Protein AF-A0A8J6IM99-F1 (afdb_monomer)

Foldseek 3Di:
DLPDDDPDPQLDVVRDPCSVPDDPVVVNVVVVVVCVVCVPDDPVPPDDDD

Radius of gyration: 15.61 Å; Cα contacts (8 Å, |Δi|>4): 24; chains: 1; bounding box: 28×18×44 Å

Solvent-accessible surface area (backbone atoms only — not comparable to full-atom values): 3319 Å² total; per-residue (Å²): 100,51,84,65,80,71,81,69,84,56,56,36,81,91,69,25,101,59,36,84,77,69,56,73,69,61,50,20,56,51,35,47,53,47,51,64,70,48,68,82,64,54,77,89,72,69,71,78,91,127

Mean predicted aligned error: 4.05 Å

InterPro domains:
  IPR011249 Metalloenzyme, LuxS/M16 peptidase-like [SSF63411] (3-43)
  IPR037005 S-ribosylhomocysteinase (LuxS) superfamily [G3DSA:3.30.1360.80] (1-49)

Sequence (50 aa):
MADYQNPISGASRIECGNYRGHDLGQCRQYAQKMCGMLQNWSEEQLTCLS

Organism: NCBI:txid2041842

pLDDT: mean 93.9, std 6.27, range [62.03, 98.12]

Structure (mmCIF, N/CA/C/O backbone):
data_AF-A0A8J6IM99-F1
#
_entry.id   AF-A0A8J6IM99-F1
#
loop_
_atom_site.group_PDB
_atom_site.id
_atom_site.type_symbol
_atom_site.label_atom_id
_atom_site.label_alt_id
_atom_site.label_comp_id
_atom_site.label_asym_id
_atom_site.label_entity_id
_atom_site.label_seq_id
_atom_site.p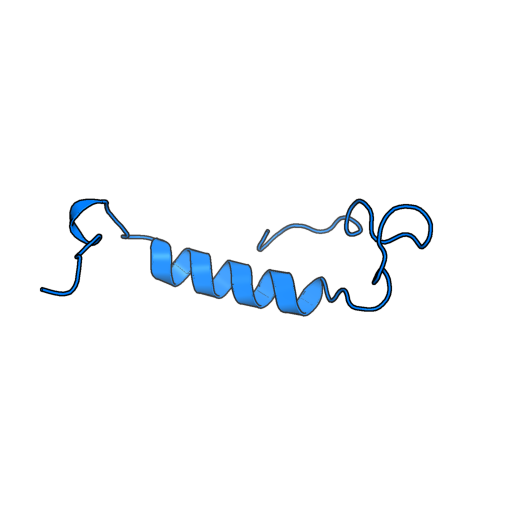dbx_PDB_ins_code
_atom_site.Cartn_x
_atom_site.Cartn_y
_atom_site.Cartn_z
_atom_site.occupancy
_atom_site.B_iso_or_equiv
_atom_site.auth_seq_id
_atom_site.auth_comp_id
_atom_site.auth_asym_id
_atom_site.auth_atom_id
_atom_site.pdbx_PDB_model_num
ATOM 1 N N . MET A 1 1 ? -6.013 -1.738 -1.577 1.00 83.12 1 MET A N 1
ATOM 2 C CA . MET A 1 1 ? -4.751 -2.318 -2.096 1.00 83.12 1 MET A CA 1
ATOM 3 C C . MET A 1 1 ? -4.736 -3.837 -2.113 1.00 83.12 1 MET A C 1
ATOM 5 O O . MET A 1 1 ? -4.0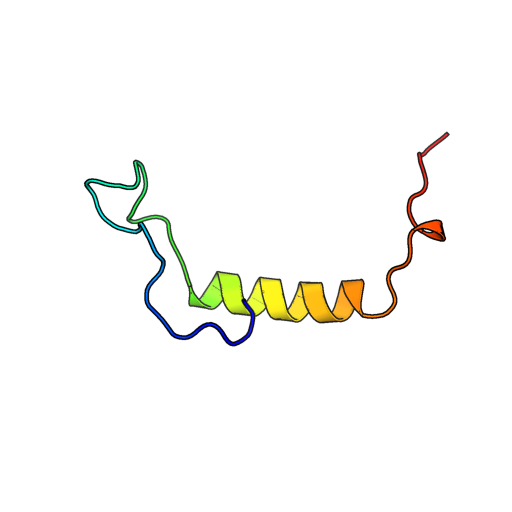97 -4.368 -3.008 1.00 83.12 1 MET A O 1
ATOM 9 N N . ALA A 1 2 ? -5.428 -4.524 -1.192 1.00 88.44 2 ALA A N 1
ATOM 10 C CA . ALA A 1 2 ? -5.485 -5.991 -1.146 1.00 88.44 2 ALA A CA 1
ATOM 11 C C . ALA A 1 2 ? -5.768 -6.641 -2.517 1.00 88.44 2 ALA A C 1
ATOM 13 O O . ALA A 1 2 ? -5.037 -7.543 -2.916 1.00 88.44 2 ALA A O 1
ATOM 14 N N . ASP A 1 3 ? -6.719 -6.088 -3.274 1.00 94.06 3 ASP A N 1
ATOM 15 C CA . ASP A 1 3 ? -7.131 -6.634 -4.578 1.00 94.06 3 ASP A CA 1
ATOM 16 C C . ASP A 1 3 ? -6.589 -5.837 -5.777 1.00 94.06 3 ASP A C 1
ATOM 18 O O . ASP A 1 3 ? -7.055 -5.986 -6.903 1.00 94.06 3 ASP A O 1
ATOM 22 N N . TYR A 1 4 ? -5.620 -4.941 -5.567 1.00 94.81 4 TYR A N 1
ATOM 23 C CA . TYR A 1 4 ? -5.098 -4.105 -6.649 1.00 94.81 4 TYR A CA 1
ATOM 24 C C . TYR A 1 4 ? -4.237 -4.932 -7.606 1.00 94.81 4 TYR A C 1
ATOM 26 O O . TYR A 1 4 ? -3.188 -5.440 -7.209 1.00 94.81 4 TYR A O 1
ATOM 34 N N . GLN A 1 5 ? -4.651 -5.044 -8.869 1.00 93.94 5 GLN A N 1
ATOM 35 C CA . GLN A 1 5 ? -3.996 -5.924 -9.848 1.00 93.94 5 GLN A CA 1
ATOM 36 C C . GLN A 1 5 ? -3.122 -5.215 -10.882 1.00 93.94 5 GLN A C 1
ATOM 38 O O . GLN A 1 5 ? -2.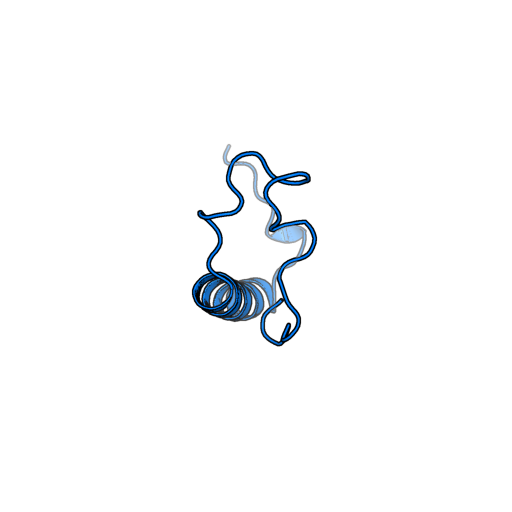313 -5.865 -11.539 1.00 93.94 5 GLN A O 1
ATOM 43 N N . ASN A 1 6 ? -3.247 -3.898 -10.998 1.00 95.88 6 ASN A N 1
ATOM 44 C CA . ASN A 1 6 ? -2.523 -3.134 -12.005 1.00 95.88 6 ASN A CA 1
ATOM 45 C C . ASN A 1 6 ? -1.045 -2.933 -11.613 1.00 95.88 6 ASN A C 1
ATOM 47 O O . ASN A 1 6 ? -0.671 -3.149 -10.456 1.00 95.88 6 ASN A O 1
ATOM 51 N N . PRO A 1 7 ? -0.187 -2.521 -12.561 1.00 94.94 7 PRO A N 1
ATOM 52 C CA . PRO A 1 7 ? 1.178 -2.113 -12.251 1.00 94.94 7 PRO A CA 1
ATOM 53 C C . PRO A 1 7 ? 1.211 -0.972 -11.229 1.00 94.94 7 PRO A C 1
ATOM 55 O O . PRO A 1 7 ? 0.324 -0.122 -11.212 1.00 94.94 7 PRO A O 1
ATOM 58 N N . ILE A 1 8 ? 2.256 -0.926 -10.401 1.00 94.94 8 ILE A N 1
ATOM 59 C CA . ILE A 1 8 ? 2.453 0.174 -9.451 1.00 94.94 8 ILE A CA 1
ATOM 60 C C . ILE A 1 8 ? 2.668 1.468 -10.242 1.00 94.94 8 ILE A C 1
ATOM 62 O O . ILE A 1 8 ? 3.629 1.596 -11.003 1.00 94.94 8 ILE A O 1
ATOM 66 N N . SER A 1 9 ? 1.767 2.429 -10.057 1.00 95.00 9 SER A N 1
ATOM 67 C CA . SER A 1 9 ? 1.870 3.754 -10.668 1.00 95.00 9 SER A CA 1
ATOM 68 C C . SER A 1 9 ? 3.162 4.446 -10.236 1.00 95.00 9 SER A C 1
ATOM 70 O O . SER A 1 9 ? 3.480 4.460 -9.047 1.00 95.00 9 SER A O 1
ATOM 72 N N . GLY A 1 10 ? 3.895 5.028 -11.186 1.00 96.19 10 GLY A N 1
ATOM 73 C CA . GLY A 1 10 ? 5.152 5.724 -10.910 1.00 96.19 10 GLY A CA 1
ATOM 74 C C . GLY A 1 10 ? 6.347 4.809 -10.621 1.00 96.19 10 GLY A C 1
ATOM 75 O O . GLY A 1 10 ? 7.428 5.312 -10.334 1.00 96.19 10 GLY A O 1
ATOM 76 N N . ALA A 1 11 ? 6.216 3.479 -10.734 1.00 96.00 11 ALA A N 1
ATOM 77 C CA . ALA A 1 11 ? 7.338 2.540 -10.603 1.00 96.00 11 ALA A CA 1
ATOM 78 C C . ALA A 1 11 ? 8.235 2.512 -11.860 1.00 96.00 11 ALA A C 1
ATOM 80 O O . ALA A 1 11 ? 8.640 1.453 -12.344 1.00 96.00 11 ALA A O 1
ATOM 81 N N . SER A 1 12 ? 8.551 3.689 -12.402 1.00 96.88 12 SER A N 1
ATOM 82 C CA . SER A 1 12 ? 9.474 3.879 -13.516 1.00 96.88 12 SER A CA 1
ATOM 83 C C . SER A 1 12 ? 10.716 4.640 -13.059 1.00 96.88 12 SER A C 1
ATOM 85 O O . SER A 1 12 ? 10.702 5.371 -12.070 1.00 96.88 12 SER A O 1
ATOM 87 N N . ARG A 1 13 ? 11.809 4.499 -13.814 1.00 96.62 13 ARG A N 1
ATOM 88 C CA . ARG A 1 13 ? 13.070 5.201 -13.534 1.00 96.62 13 ARG A CA 1
ATOM 89 C C . ARG A 1 13 ? 12.915 6.726 -13.510 1.00 96.62 13 ARG A C 1
ATOM 91 O O . ARG A 1 13 ? 13.667 7.386 -12.804 1.00 96.62 13 ARG A O 1
ATOM 98 N N . ILE A 1 14 ? 12.003 7.269 -14.315 1.00 97.62 14 ILE A N 1
ATOM 99 C CA . ILE A 1 14 ? 11.815 8.719 -14.459 1.00 97.62 14 ILE A CA 1
ATOM 100 C C . ILE A 1 14 ? 11.010 9.278 -13.278 1.00 97.62 14 ILE A C 1
ATOM 102 O O . ILE A 1 14 ? 11.235 10.410 -12.867 1.00 97.62 14 ILE A O 1
ATOM 106 N N . GLU A 1 15 ? 10.101 8.480 -12.717 1.00 98.12 15 GLU A N 1
ATOM 107 C CA . GLU A 1 15 ? 9.124 8.932 -11.721 1.00 98.12 15 GLU A CA 1
ATOM 108 C C . GLU A 1 15 ? 9.507 8.564 -10.280 1.00 98.12 15 GLU A C 1
ATOM 110 O O . GLU A 1 15 ? 9.083 9.240 -9.345 1.00 98.12 15 GLU A O 1
ATOM 115 N N . CYS A 1 16 ? 10.321 7.519 -10.077 1.00 97.75 16 CYS A N 1
ATOM 116 C CA . CYS A 1 16 ? 10.687 7.032 -8.750 1.00 97.75 16 CYS A CA 1
ATOM 117 C C . CYS A 1 16 ? 12.197 6.799 -8.608 1.00 97.75 16 CYS A C 1
ATOM 119 O O . CYS A 1 16 ? 12.802 5.975 -9.301 1.00 97.75 16 CYS A O 1
ATOM 121 N N . GLY A 1 17 ? 12.792 7.463 -7.610 1.00 97.38 17 GLY A N 1
ATOM 122 C CA . GLY A 1 17 ? 14.212 7.325 -7.265 1.00 97.38 17 GLY A CA 1
ATOM 123 C C . GLY A 1 17 ? 14.627 5.907 -6.847 1.00 97.38 17 GLY A C 1
ATOM 124 O O . GLY A 1 17 ? 15.803 5.567 -6.936 1.00 97.38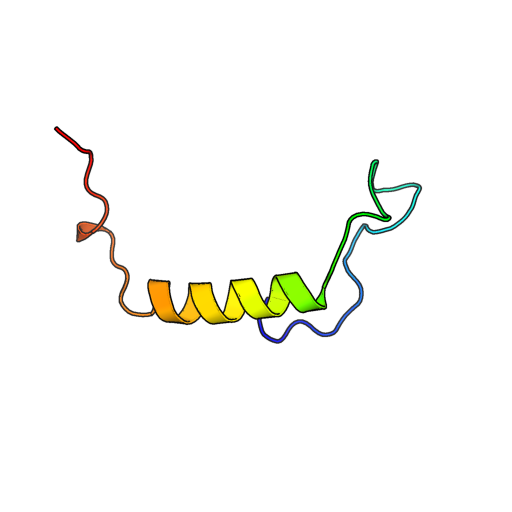 17 GLY A O 1
ATOM 125 N N . ASN A 1 18 ? 13.673 5.054 -6.454 1.00 97.31 18 ASN A N 1
ATOM 126 C CA . ASN A 1 18 ? 13.892 3.640 -6.140 1.00 97.31 18 ASN A CA 1
ATOM 127 C C . ASN A 1 18 ? 12.852 2.724 -6.818 1.00 97.31 18 ASN A C 1
ATOM 129 O O . ASN A 1 18 ? 12.258 1.850 -6.190 1.00 97.31 18 ASN A O 1
ATOM 133 N N . TYR A 1 19 ? 12.637 2.905 -8.123 1.00 96.06 19 TYR A N 1
ATOM 134 C CA . TYR A 1 19 ? 11.643 2.144 -8.897 1.00 96.06 19 TYR A CA 1
ATOM 135 C C . TYR A 1 19 ? 11.825 0.612 -8.868 1.00 96.06 19 TYR A C 1
ATOM 137 O O . TYR A 1 19 ? 10.888 -0.128 -9.154 1.00 96.06 19 TYR A O 1
ATOM 145 N N . ARG A 1 20 ? 13.021 0.113 -8.527 1.00 96.56 20 ARG A N 1
ATOM 146 C CA . ARG A 1 20 ? 13.310 -1.331 -8.416 1.00 96.56 20 ARG A CA 1
ATOM 147 C C . ARG A 1 20 ? 12.968 -1.914 -7.046 1.00 96.56 20 ARG A C 1
ATOM 149 O O . ARG A 1 20 ? 12.950 -3.131 -6.913 1.00 96.56 20 ARG A O 1
ATOM 156 N N . GLY A 1 21 ? 12.735 -1.071 -6.042 1.00 96.81 21 GLY A N 1
ATOM 157 C CA . GLY A 1 21 ? 12.483 -1.483 -4.661 1.00 96.81 21 GLY A CA 1
ATOM 158 C C . GLY A 1 21 ? 11.022 -1.809 -4.353 1.00 96.81 21 GLY A C 1
ATOM 159 O O . GLY A 1 21 ? 10.672 -1.953 -3.186 1.00 96.81 21 GLY A O 1
ATOM 160 N N . HIS A 1 22 ? 10.155 -1.875 -5.363 1.00 96.56 22 HIS A N 1
ATOM 161 C CA . HIS A 1 22 ? 8.737 -2.142 -5.167 1.00 96.56 22 HIS A CA 1
ATOM 162 C C . HIS A 1 22 ? 8.414 -3.641 -5.216 1.00 96.56 22 HIS A C 1
ATOM 164 O O . HIS A 1 22 ? 8.903 -4.359 -6.084 1.00 96.56 22 HIS A O 1
ATOM 170 N N . ASP A 1 23 ? 7.509 -4.082 -4.339 1.00 96.75 23 ASP A N 1
ATOM 171 C CA . ASP A 1 23 ? 6.945 -5.434 -4.339 1.00 96.75 23 ASP A CA 1
ATOM 172 C C . ASP A 1 23 ? 5.423 -5.363 -4.167 1.00 96.75 23 ASP A C 1
ATOM 174 O O . ASP A 1 23 ? 4.895 -5.164 -3.070 1.00 96.75 23 ASP A O 1
ATOM 178 N N . LEU A 1 24 ? 4.701 -5.533 -5.277 1.00 95.50 24 LEU A N 1
ATOM 179 C CA . LEU A 1 24 ? 3.243 -5.483 -5.270 1.00 95.50 24 LEU A CA 1
ATOM 180 C C . LEU A 1 24 ? 2.623 -6.661 -4.504 1.0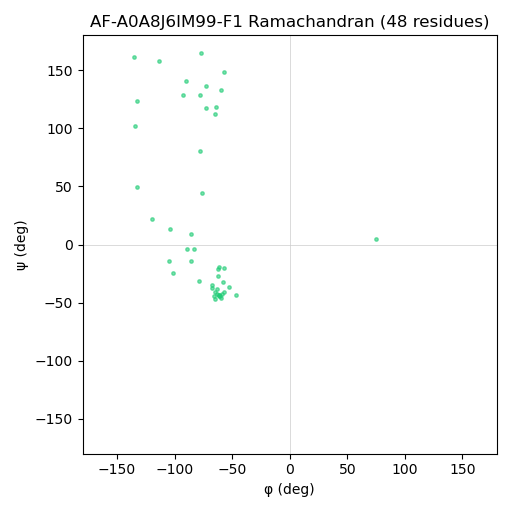0 95.50 24 LEU A C 1
ATOM 182 O O . LEU A 1 24 ? 1.591 -6.495 -3.853 1.00 95.50 24 LEU A O 1
ATOM 186 N N . GLY A 1 25 ? 3.242 -7.842 -4.564 1.00 96.06 25 GLY A N 1
ATOM 187 C CA . GLY A 1 25 ? 2.749 -9.033 -3.878 1.00 96.06 25 GLY A CA 1
ATOM 188 C C . GLY A 1 25 ? 2.794 -8.848 -2.366 1.00 96.06 25 GLY A C 1
ATOM 189 O O . GLY A 1 25 ? 1.792 -9.067 -1.679 1.00 96.06 25 GLY A O 1
ATOM 190 N N . GLN A 1 26 ? 3.921 -8.358 -1.854 1.00 96.88 26 GLN A N 1
ATOM 191 C CA . GLN A 1 26 ? 4.081 -8.107 -0.430 1.00 96.88 26 GLN A CA 1
ATOM 192 C C . GLN A 1 26 ? 3.178 -6.963 0.060 1.00 96.88 26 GLN A C 1
ATOM 194 O O . GLN A 1 26 ? 2.580 -7.074 1.137 1.00 96.88 26 GLN A O 1
ATOM 199 N N . CYS A 1 27 ? 2.987 -5.912 -0.748 1.00 96.06 27 CYS A N 1
ATOM 200 C CA . CYS A 1 27 ? 2.022 -4.849 -0.457 1.00 96.06 27 CYS A CA 1
ATOM 201 C C . CYS A 1 27 ? 0.587 -5.379 -0.306 1.00 96.06 27 CYS A C 1
ATOM 203 O O . CYS A 1 27 ? -0.113 -4.971 0.624 1.00 96.06 27 CYS A O 1
ATOM 205 N N . ARG A 1 28 ? 0.139 -6.303 -1.171 1.00 97.00 28 ARG A N 1
ATOM 206 C CA . ARG A 1 28 ? -1.202 -6.911 -1.057 1.00 97.00 28 ARG A CA 1
ATOM 207 C C . ARG A 1 28 ? -1.370 -7.678 0.249 1.00 97.00 28 ARG A C 1
ATOM 209 O O . ARG A 1 28 ? -2.377 -7.492 0.928 1.00 97.00 28 ARG A O 1
ATOM 216 N N . GLN A 1 29 ? -0.373 -8.475 0.636 1.00 97.44 29 GLN A N 1
ATOM 217 C CA . GLN A 1 29 ? -0.411 -9.226 1.895 1.00 97.44 29 GLN A CA 1
ATOM 218 C C . GLN A 1 29 ? -0.506 -8.299 3.113 1.00 97.44 29 GLN A C 1
ATOM 220 O O . GLN A 1 29 ? -1.286 -8.555 4.031 1.00 97.44 29 GLN A O 1
ATOM 225 N N . TYR A 1 30 ? 0.264 -7.206 3.134 1.00 97.50 30 TYR A N 1
ATOM 226 C CA . TYR A 1 30 ? 0.170 -6.223 4.216 1.00 97.50 30 TYR A CA 1
ATOM 227 C C . TYR A 1 30 ? -1.184 -5.521 4.231 1.00 97.50 30 TYR A C 1
ATOM 229 O O . TYR A 1 30 ? -1.768 -5.365 5.300 1.00 97.50 30 TYR A O 1
ATOM 237 N N . ALA A 1 31 ? -1.724 -5.168 3.063 1.00 96.75 31 ALA A N 1
ATOM 238 C CA . ALA A 1 31 ? -3.045 -4.562 2.968 1.00 96.75 31 ALA A CA 1
ATOM 239 C C . ALA A 1 31 ? -4.148 -5.493 3.499 1.00 96.75 31 ALA A C 1
ATOM 241 O O . ALA A 1 31 ? -4.994 -5.038 4.258 1.00 96.75 31 ALA A O 1
ATOM 242 N N . GLN A 1 32 ?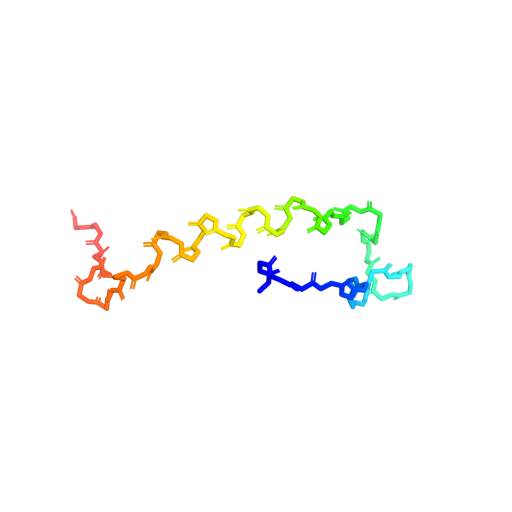 -4.114 -6.788 3.168 1.00 96.62 32 GLN A N 1
ATOM 243 C CA . GLN A 1 32 ? -5.067 -7.776 3.694 1.00 96.62 32 GLN A CA 1
ATOM 244 C C . GLN A 1 32 ? -5.007 -7.869 5.224 1.00 96.62 32 GLN A C 1
ATOM 246 O O . GLN A 1 32 ? -6.041 -7.811 5.888 1.00 96.62 32 GLN A O 1
ATOM 251 N N . LYS A 1 33 ? -3.796 -7.945 5.793 1.00 96.94 33 LYS A N 1
ATOM 252 C CA . LYS A 1 33 ? -3.599 -7.947 7.252 1.00 96.94 33 LYS A CA 1
ATOM 253 C C . LYS A 1 33 ? -4.136 -6.666 7.891 1.00 96.94 33 LYS A C 1
ATOM 255 O O . LYS A 1 33 ? -4.827 -6.736 8.903 1.00 96.94 33 LYS A O 1
ATOM 260 N N . MET A 1 34 ? -3.851 -5.512 7.287 1.00 96.50 34 MET A N 1
ATOM 261 C CA . MET A 1 34 ? -4.318 -4.217 7.780 1.00 96.50 34 MET A CA 1
ATOM 262 C C . MET A 1 34 ? -5.842 -4.106 7.747 1.00 96.50 34 MET A C 1
ATOM 264 O O . MET A 1 34 ? -6.425 -3.654 8.724 1.00 96.50 34 MET A O 1
ATOM 268 N N . CYS A 1 35 ? -6.496 -4.563 6.674 1.00 95.94 35 CYS A N 1
ATOM 269 C CA . CYS A 1 35 ? -7.957 -4.597 6.595 1.00 95.94 35 CYS A CA 1
ATOM 270 C C . CYS A 1 35 ? -8.570 -5.411 7.742 1.00 95.94 35 CYS A C 1
ATOM 272 O O . CYS A 1 35 ? -9.551 -4.968 8.327 1.00 95.94 35 CYS A O 1
ATOM 274 N N . GLY A 1 36 ? -7.972 -6.553 8.103 1.00 94.94 36 GLY A N 1
ATOM 275 C CA . GLY A 1 36 ? -8.414 -7.339 9.258 1.00 94.94 36 GLY A CA 1
ATOM 276 C C . GLY A 1 36 ? -8.209 -6.614 10.592 1.00 94.94 36 GLY A C 1
ATOM 277 O O . GLY A 1 36 ? -9.117 -6.575 11.415 1.00 94.94 36 GLY A O 1
ATOM 278 N N . MET A 1 37 ? -7.044 -5.988 10.794 1.00 93.31 37 MET A N 1
ATOM 279 C CA . MET A 1 37 ? -6.754 -5.222 12.016 1.00 93.31 37 MET A CA 1
ATOM 280 C C . MET A 1 37 ? -7.679 -4.012 12.185 1.00 93.31 37 MET A C 1
ATOM 282 O O . MET A 1 37 ? -8.099 -3.710 13.298 1.00 93.31 37 MET A O 1
ATOM 286 N N . LEU A 1 38 ? -8.004 -3.335 11.083 1.00 95.00 38 LEU A N 1
ATOM 287 C CA . LEU A 1 38 ? -8.830 -2.132 11.082 1.00 95.00 38 LEU A CA 1
ATOM 288 C C . LEU A 1 38 ? -10.333 -2.399 10.947 1.00 95.00 38 LEU A C 1
ATOM 290 O O . LEU A 1 38 ? -11.106 -1.450 11.017 1.00 95.00 38 LEU A O 1
ATOM 294 N N . GLN A 1 39 ? -10.769 -3.650 10.761 1.00 96.06 39 GLN A N 1
ATOM 295 C CA . GLN A 1 39 ? -12.173 -3.988 10.485 1.00 96.06 39 GLN A CA 1
ATOM 296 C C . GLN A 1 39 ? -13.152 -3.397 11.513 1.00 96.06 39 GLN A C 1
ATOM 298 O O . GLN A 1 39 ? -14.255 -3.004 11.146 1.00 96.06 39 GLN A O 1
ATOM 303 N N . ASN A 1 40 ? -12.742 -3.345 12.781 1.00 94.44 40 ASN A N 1
ATOM 304 C CA . ASN A 1 40 ? -13.535 -2.805 13.885 1.00 94.44 40 ASN A CA 1
ATOM 305 C C . ASN A 1 40 ? -12.834 -1.621 14.558 1.00 94.44 40 ASN A C 1
ATOM 307 O O . ASN A 1 40 ? -13.079 -1.366 15.732 1.00 94.44 40 ASN A O 1
ATOM 311 N N . TRP A 1 41 ? -11.908 -0.967 13.853 1.00 96.00 41 TRP A N 1
ATOM 312 C CA . TRP A 1 41 ? -11.205 0.176 14.412 1.00 96.00 41 TRP A CA 1
ATOM 313 C C . TRP A 1 41 ? -12.132 1.391 14.483 1.00 96.00 41 TRP A C 1
ATOM 315 O O . TRP A 1 41 ? -12.851 1.681 13.525 1.00 96.00 41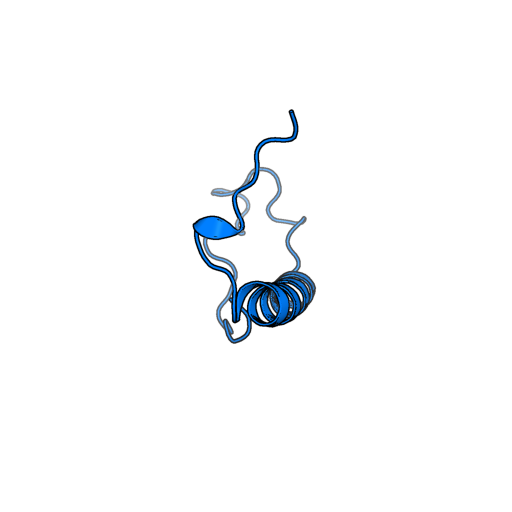 TRP A O 1
ATOM 325 N N . SER A 1 42 ? -12.088 2.111 15.599 1.00 94.69 42 SER A N 1
ATOM 326 C CA . SER A 1 42 ? -12.825 3.350 15.828 1.00 94.69 42 SER A CA 1
ATOM 327 C C . SER A 1 42 ? -11.940 4.423 16.469 1.00 94.69 42 SER A C 1
ATOM 329 O O . SER A 1 42 ? -10.885 4.130 17.038 1.00 94.69 42 SER A O 1
ATOM 331 N N . GLU A 1 43 ? -12.366 5.685 16.382 1.00 93.88 43 GLU A N 1
ATOM 332 C CA . GLU A 1 43 ? -11.603 6.825 16.910 1.00 93.88 43 GLU A CA 1
ATOM 333 C C . GLU A 1 43 ? -11.406 6.751 18.432 1.00 93.88 43 GLU A C 1
ATOM 335 O O . GLU A 1 43 ? -10.388 7.213 18.939 1.00 93.88 43 GLU A O 1
ATOM 340 N N . GLU A 1 44 ? -12.311 6.099 19.167 1.00 93.88 44 GLU A N 1
ATOM 341 C C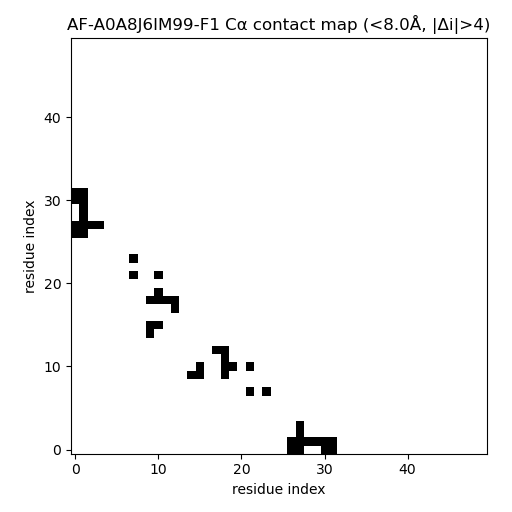A . GLU A 1 44 ? -12.185 5.877 20.615 1.00 93.88 44 GLU A CA 1
ATOM 342 C C . GLU A 1 44 ? -10.962 5.024 20.984 1.00 93.88 44 GLU A C 1
ATOM 344 O O . GLU A 1 44 ? -10.481 5.076 22.117 1.00 93.88 44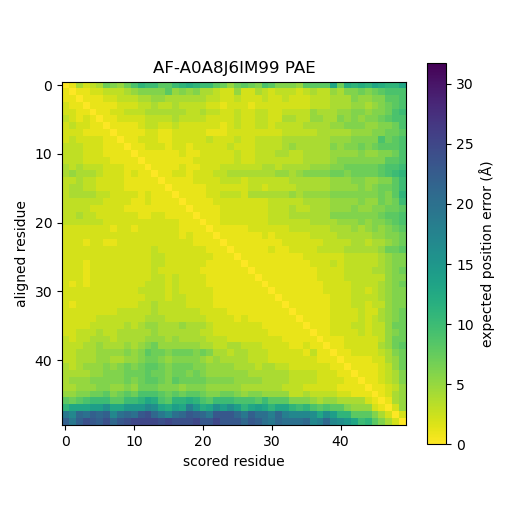 GLU A O 1
ATOM 349 N N . GLN A 1 45 ? -10.435 4.246 20.035 1.00 92.56 45 GLN A N 1
ATOM 350 C CA . GLN A 1 45 ? -9.219 3.451 20.212 1.00 92.56 45 GLN A CA 1
ATOM 351 C C . GLN A 1 45 ? -7.939 4.267 19.977 1.00 92.56 45 GLN A C 1
ATOM 353 O O . GLN A 1 45 ? -6.837 3.744 20.163 1.00 92.56 45 GLN A O 1
ATOM 358 N N . LEU A 1 46 ? -8.051 5.538 19.577 1.00 92.94 46 LEU A N 1
ATOM 359 C CA . LEU A 1 46 ? -6.923 6.454 19.446 1.00 92.94 46 LEU A CA 1
ATOM 360 C C . LEU A 1 46 ? -6.507 6.973 20.830 1.00 92.94 46 LEU A C 1
ATOM 362 O O . LEU A 1 46 ? -6.861 8.071 21.251 1.00 92.94 46 LEU A O 1
ATOM 366 N N . THR A 1 47 ? -5.743 6.164 21.559 1.00 87.62 47 THR A N 1
ATOM 367 C CA . THR A 1 47 ? -5.236 6.533 22.884 1.00 87.62 47 THR A CA 1
ATOM 368 C C . THR A 1 47 ? -3.850 7.166 22.785 1.00 87.62 47 THR A C 1
ATOM 370 O O . THR A 1 47 ? -2.928 6.558 22.237 1.00 87.62 47 THR A O 1
ATOM 373 N N . CYS A 1 48 ? -3.659 8.339 23.386 1.00 83.06 48 CYS A N 1
ATOM 374 C CA . CYS A 1 48 ? -2.322 8.825 23.721 1.00 83.06 48 CYS A CA 1
ATOM 375 C C . CYS A 1 48 ? -1.850 8.089 24.981 1.00 83.06 48 CYS A C 1
ATOM 377 O O . CYS A 1 48 ? -2.576 8.054 25.972 1.00 83.06 48 CYS A O 1
ATOM 379 N N . LEU A 1 49 ? -0.653 7.500 24.954 1.00 73.88 49 LEU A N 1
ATOM 380 C CA . LEU A 1 49 ? -0.027 6.988 26.174 1.00 73.88 49 LEU A CA 1
ATOM 381 C C . LEU A 1 49 ? 0.259 8.188 27.090 1.00 73.88 49 LEU A C 1
ATOM 383 O O . LEU A 1 49 ? 1.062 9.048 26.729 1.00 73.88 49 LEU A O 1
ATOM 387 N N . SER A 1 50 ? -0.450 8.266 28.217 1.00 62.03 50 SER A N 1
ATOM 388 C CA . SER A 1 50 ? -0.169 9.192 29.321 1.00 62.03 50 SER A CA 1
ATOM 389 C C . SER A 1 50 ? 0.954 8.665 30.199 1.00 62.03 50 SER A C 1
ATOM 391 O O . SER A 1 50 ? 0.852 7.468 30.562 1.00 62.03 50 SER A O 1
#

Nearest PDB structures (foldseek):
  1vh2-assembly1_A  TM=9.446E-01  e=1.079E-01  Deinococcus radiodurans
  8uey-assembly1_1p  TM=4.868E-01  e=7.288E+00  Sus scrofa

Secondary structure (DSSP, 8-state):
-TT--SPPTT-STTT-TTTTS--HHHHHHHHHHHHHHHTT--GGG-----